Protein AF-A0A357WWG6-F1 (afdb_monomer_lite)

Structure (mmCIF, N/CA/C/O backbone):
data_AF-A0A357WWG6-F1
#
_entry.id   AF-A0A357WWG6-F1
#
loop_
_atom_site.group_PDB
_atom_site.id
_atom_site.type_symbol
_atom_site.label_atom_id
_atom_site.label_alt_id
_atom_site.label_comp_id
_atom_site.label_asym_id
_atom_site.label_entity_id
_atom_site.label_seq_id
_atom_site.pdbx_PDB_ins_code
_atom_site.Cartn_x
_atom_site.Cartn_y
_atom_site.Cartn_z
_atom_site.occupancy
_atom_site.B_iso_or_equiv
_atom_site.auth_seq_id
_atom_site.auth_comp_id
_atom_site.auth_asym_id
_atom_site.auth_atom_id
_atom_site.pdbx_PDB_model_num
ATOM 1 N N . VAL A 1 1 ? 14.335 14.097 -28.910 1.00 54.41 1 VAL A N 1
ATOM 2 C CA . VAL A 1 1 ? 13.360 13.758 -27.849 1.00 54.41 1 VAL A CA 1
ATOM 3 C C . VAL A 1 1 ? 12.267 14.809 -27.890 1.00 54.41 1 VAL A C 1
ATOM 5 O O . VAL A 1 1 ? 12.611 15.971 -28.081 1.00 54.41 1 VAL A O 1
ATOM 8 N N . LYS A 1 2 ? 10.986 14.438 -27.810 1.00 77.38 2 LYS A N 1
ATOM 9 C CA . LYS A 1 2 ? 9.912 15.438 -27.747 1.00 77.38 2 LYS A CA 1
ATOM 10 C C . LYS A 1 2 ? 9.984 16.183 -26.410 1.00 77.38 2 LYS A C 1
ATOM 12 O O . LYS A 1 2 ? 10.389 15.594 -25.405 1.00 77.38 2 LYS A O 1
ATOM 17 N N . PHE A 1 3 ? 9.615 17.463 -26.408 1.00 75.75 3 PHE A N 1
ATOM 18 C CA . PHE A 1 3 ? 9.632 18.287 -25.197 1.00 75.75 3 PHE A CA 1
ATOM 19 C C . PHE A 1 3 ? 8.771 17.668 -24.090 1.00 75.75 3 PHE A C 1
ATOM 21 O O . PHE A 1 3 ? 9.203 17.649 -22.942 1.00 75.75 3 PHE A O 1
ATOM 28 N N . GLU A 1 4 ? 7.617 17.081 -24.433 1.00 73.44 4 GLU A N 1
ATOM 29 C CA . GLU A 1 4 ? 6.728 16.470 -23.439 1.00 73.44 4 GLU A CA 1
ATOM 30 C C . GLU A 1 4 ? 7.407 15.316 -22.686 1.00 73.44 4 GLU A C 1
ATOM 32 O O . GLU A 1 4 ? 7.321 15.241 -21.462 1.00 73.44 4 GLU A O 1
ATOM 37 N N . THR A 1 5 ? 8.151 14.453 -23.388 1.00 67.31 5 THR A N 1
ATOM 38 C CA . THR A 1 5 ? 8.880 13.330 -22.776 1.00 67.31 5 THR A CA 1
ATOM 39 C C . THR A 1 5 ? 9.957 13.833 -21.817 1.00 67.31 5 THR A C 1
ATOM 41 O O . THR A 1 5 ? 10.009 13.397 -20.670 1.00 67.31 5 THR A O 1
ATOM 44 N N . PHE A 1 6 ? 10.772 14.804 -22.241 1.00 72.38 6 PHE A N 1
ATOM 45 C CA . PHE A 1 6 ? 11.821 15.374 -21.390 1.00 72.38 6 PHE A CA 1
ATOM 46 C C . PHE A 1 6 ? 11.244 16.107 -20.168 1.00 72.38 6 PHE A C 1
ATOM 48 O O . PHE A 1 6 ? 11.720 15.921 -19.047 1.00 72.38 6 PHE A O 1
ATOM 55 N N . ALA A 1 7 ? 10.191 16.904 -20.371 1.00 76.75 7 ALA A N 1
ATOM 56 C CA . ALA A 1 7 ? 9.524 17.644 -19.308 1.00 76.75 7 ALA A CA 1
ATOM 57 C C . ALA A 1 7 ? 8.866 16.704 -18.287 1.00 76.75 7 ALA A C 1
ATOM 59 O O . ALA A 1 7 ? 9.033 16.916 -17.090 1.00 76.75 7 ALA A O 1
ATOM 60 N N . SER A 1 8 ? 8.185 15.642 -18.736 1.00 73.62 8 SER A N 1
ATOM 61 C CA . SER A 1 8 ? 7.534 14.677 -17.838 1.00 73.62 8 SER A CA 1
ATOM 62 C C . SER A 1 8 ? 8.525 14.009 -16.880 1.00 73.62 8 SER A C 1
ATOM 64 O O . SER A 1 8 ? 8.271 13.957 -15.678 1.00 73.62 8 SER A O 1
ATOM 66 N N . ILE A 1 9 ? 9.695 13.599 -17.381 1.00 69.88 9 ILE A N 1
ATOM 67 C CA . ILE A 1 9 ? 10.754 12.974 -16.580 1.00 69.88 9 ILE A CA 1
ATOM 68 C C . ILE A 1 9 ? 11.338 13.979 -15.584 1.00 69.88 9 ILE A C 1
ATOM 70 O O . ILE A 1 9 ? 11.459 13.668 -14.403 1.00 69.88 9 ILE A O 1
ATOM 74 N N . ARG A 1 10 ? 11.664 15.201 -16.029 1.00 76.81 10 ARG A N 1
ATOM 75 C CA . ARG A 1 10 ? 12.239 16.242 -15.159 1.00 76.81 10 ARG A CA 1
ATOM 76 C C . ARG A 1 10 ? 11.272 16.693 -14.066 1.00 76.81 10 ARG A C 1
ATOM 78 O O . ARG A 1 10 ? 11.691 16.849 -12.926 1.00 76.81 10 ARG A O 1
ATOM 85 N N . ILE A 1 11 ? 9.994 16.877 -14.395 1.00 76.69 11 ILE A N 1
ATOM 86 C CA . ILE A 1 11 ? 8.958 17.239 -13.418 1.00 76.69 11 ILE A CA 1
ATOM 87 C C . ILE A 1 11 ? 8.784 16.105 -12.403 1.00 76.69 11 ILE A C 1
ATOM 89 O O . ILE A 1 11 ? 8.788 16.363 -11.201 1.00 76.69 11 ILE A O 1
ATOM 93 N N . LYS A 1 12 ? 8.694 14.852 -12.870 1.00 71.69 12 LYS A N 1
ATOM 94 C CA . LYS A 1 12 ? 8.558 13.678 -12.000 1.00 71.69 12 LYS A CA 1
ATOM 95 C C . LYS A 1 12 ? 9.772 13.513 -11.078 1.00 71.69 12 LYS A C 1
ATOM 97 O O . LYS A 1 12 ? 9.588 13.365 -9.875 1.00 71.69 12 LYS A O 1
ATOM 102 N N . GLY A 1 13 ? 10.988 13.632 -11.614 1.00 70.56 13 GLY A N 1
ATOM 103 C CA . GLY A 1 13 ? 12.236 13.578 -10.847 1.00 70.56 13 GLY A CA 1
ATOM 104 C C . GLY A 1 13 ? 12.302 14.642 -9.750 1.00 70.56 13 GLY A C 1
ATOM 105 O O . GLY A 1 13 ? 12.535 14.308 -8.595 1.00 70.56 13 GLY A O 1
ATOM 106 N N . SER A 1 14 ? 11.974 15.899 -10.065 1.00 78.19 14 SER A N 1
ATOM 107 C CA . SER A 1 14 ? 11.955 16.982 -9.070 1.00 78.19 14 SER A CA 1
ATOM 108 C C . SER A 1 14 ? 10.929 16.765 -7.948 1.00 78.19 14 SER A C 1
ATOM 110 O O . SER A 1 14 ? 11.189 17.126 -6.801 1.00 78.19 14 SER A O 1
ATOM 112 N N . ILE A 1 15 ? 9.763 16.179 -8.253 1.00 71.50 15 ILE A N 1
ATOM 113 C CA . ILE A 1 15 ? 8.759 15.817 -7.237 1.00 71.50 15 ILE A CA 1
ATOM 114 C C . ILE A 1 15 ? 9.298 14.700 -6.333 1.00 71.50 15 ILE A C 1
ATOM 116 O O . ILE A 1 15 ? 9.172 14.786 -5.112 1.00 71.50 15 ILE A O 1
ATOM 120 N N . ILE A 1 16 ? 9.929 13.679 -6.920 1.00 63.41 16 ILE A N 1
ATOM 121 C CA . ILE A 1 16 ? 10.542 12.566 -6.184 1.00 63.41 16 ILE A CA 1
ATOM 122 C C . ILE A 1 16 ? 11.663 13.076 -5.265 1.00 63.41 16 ILE A C 1
ATOM 124 O O . ILE A 1 16 ? 11.673 12.747 -4.080 1.00 63.41 16 ILE A O 1
ATOM 128 N N . ASP A 1 17 ? 12.554 13.937 -5.763 1.00 67.94 17 ASP A N 1
ATOM 129 C CA . ASP A 1 17 ? 13.653 14.525 -4.984 1.00 67.94 17 ASP A CA 1
ATOM 130 C C . ASP A 1 17 ? 13.152 15.371 -3.804 1.00 67.94 17 ASP A C 1
ATOM 132 O O . ASP A 1 17 ? 13.732 15.343 -2.714 1.00 67.94 17 ASP A O 1
ATOM 136 N N . TYR A 1 18 ? 12.046 16.100 -3.987 1.00 71.44 18 TYR A N 1
ATOM 137 C CA . TYR A 1 18 ? 11.400 16.833 -2.900 1.00 71.44 18 TYR A CA 1
ATOM 138 C C . TYR A 1 18 ? 10.886 15.890 -1.804 1.00 71.44 18 TYR A C 1
ATOM 140 O O . TYR A 1 18 ? 11.102 16.151 -0.620 1.00 71.44 18 TYR A O 1
ATOM 148 N N . ILE A 1 19 ? 10.263 14.770 -2.186 1.00 60.19 19 ILE A N 1
ATOM 149 C CA . ILE A 1 19 ? 9.777 13.756 -1.240 1.00 60.19 19 ILE A CA 1
ATOM 150 C C . ILE A 1 19 ? 10.951 13.056 -0.538 1.00 60.19 19 ILE A C 1
ATOM 152 O O . ILE A 1 19 ? 10.877 12.785 0.660 1.00 60.19 19 ILE A O 1
ATOM 156 N N . ARG A 1 20 ? 12.073 12.840 -1.236 1.00 63.28 20 ARG A N 1
ATOM 157 C CA . ARG A 1 20 ? 13.303 12.261 -0.671 1.00 63.28 20 ARG A CA 1
ATOM 158 C C . ARG A 1 20 ? 13.870 13.088 0.484 1.00 63.28 20 ARG A C 1
ATOM 160 O O . ARG A 1 20 ? 14.327 12.527 1.476 1.00 63.28 20 ARG A O 1
ATOM 167 N N . ASN A 1 21 ? 13.824 14.414 0.365 1.00 63.50 21 ASN A N 1
ATOM 168 C CA . ASN A 1 21 ? 14.337 15.342 1.377 1.00 63.50 21 ASN A CA 1
ATOM 169 C C . ASN A 1 21 ? 13.449 15.442 2.638 1.00 63.50 21 ASN A C 1
ATOM 171 O O . ASN A 1 21 ? 13.823 16.142 3.574 1.00 63.50 21 ASN A O 1
ATOM 175 N N . GLN A 1 22 ? 12.292 14.767 2.675 1.00 56.88 22 GLN A N 1
ATOM 176 C CA . GLN A 1 22 ? 11.331 14.782 3.792 1.00 56.88 22 GLN A CA 1
ATOM 177 C C . GLN A 1 22 ? 11.399 13.527 4.696 1.00 56.88 22 GLN A C 1
ATOM 179 O O . GLN A 1 22 ? 10.450 13.244 5.417 1.00 56.88 22 GLN A O 1
ATOM 184 N N . ASP A 1 23 ? 12.528 12.811 4.696 1.00 54.12 23 ASP A N 1
ATOM 185 C CA . ASP A 1 23 ? 12.795 11.548 5.409 1.00 54.12 23 ASP A CA 1
ATOM 186 C C . ASP A 1 23 ? 12.098 10.281 4.855 1.00 54.12 23 ASP A C 1
ATOM 188 O O . ASP A 1 23 ? 10.880 10.106 4.827 1.00 54.12 23 ASP A O 1
ATOM 192 N N . TRP A 1 24 ? 12.949 9.325 4.475 1.00 63.16 24 TRP A N 1
ATOM 193 C CA . TRP A 1 24 ? 12.663 7.950 4.051 1.00 63.16 24 TRP A CA 1
ATOM 194 C C . TRP A 1 24 ? 11.849 7.173 5.110 1.00 63.16 24 TRP A C 1
ATOM 196 O O . TRP A 1 24 ? 12.327 7.058 6.235 1.00 63.16 24 TRP A O 1
ATOM 206 N N . ILE A 1 25 ? 10.672 6.600 4.756 1.00 65.50 25 ILE A N 1
ATOM 207 C CA . ILE A 1 25 ? 9.557 6.181 5.662 1.00 65.50 25 ILE A CA 1
ATOM 208 C C . ILE A 1 25 ? 9.903 6.265 7.152 1.00 65.50 25 ILE A C 1
ATOM 210 O O . ILE A 1 25 ? 10.635 5.386 7.647 1.00 65.50 25 ILE A O 1
ATOM 214 N N . PRO A 1 26 ? 9.281 7.192 7.899 1.00 73.56 26 PRO A N 1
ATOM 215 C CA . PRO A 1 26 ? 9.419 7.244 9.343 1.00 73.56 26 PRO A CA 1
ATOM 216 C C . PRO A 1 26 ? 9.213 5.860 9.967 1.00 73.56 26 PRO A C 1
ATOM 218 O O . PRO A 1 26 ? 8.256 5.148 9.653 1.00 73.56 26 PRO A O 1
ATOM 221 N N . ARG A 1 27 ? 10.101 5.451 10.881 1.00 76.69 27 ARG A N 1
ATOM 222 C CA . ARG A 1 27 ? 9.977 4.152 11.578 1.00 76.69 27 ARG A CA 1
ATOM 223 C C . ARG A 1 27 ? 8.600 3.987 12.235 1.00 76.69 27 ARG A C 1
ATOM 225 O O . ARG A 1 27 ? 8.065 2.882 12.275 1.00 76.69 27 ARG A O 1
ATOM 232 N N 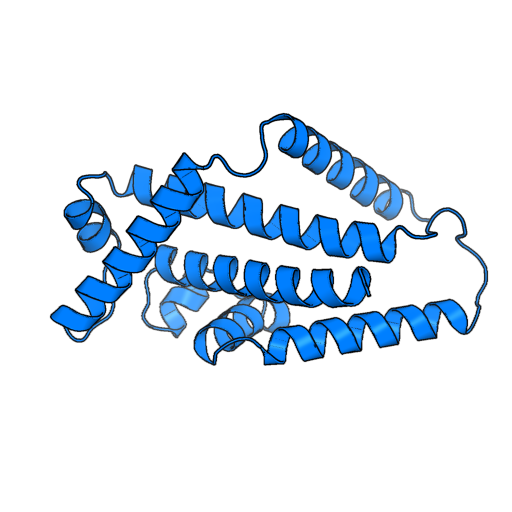. SER A 1 28 ? 8.019 5.095 12.696 1.00 83.56 28 SER A N 1
ATOM 233 C CA . SER A 1 28 ? 6.658 5.180 13.228 1.00 83.56 28 SER A CA 1
ATOM 234 C C . SER A 1 28 ? 5.587 4.788 12.207 1.00 83.56 28 SER A C 1
ATOM 236 O O . SER A 1 28 ? 4.666 4.056 12.563 1.00 83.56 28 SER A O 1
ATOM 238 N N . LEU A 1 29 ? 5.718 5.210 10.946 1.00 81.62 29 LEU A N 1
ATOM 239 C CA . LEU A 1 29 ? 4.789 4.853 9.875 1.00 81.62 29 LEU A CA 1
ATOM 240 C C . LEU A 1 29 ? 4.919 3.370 9.505 1.00 81.62 29 LEU A C 1
ATOM 242 O O . LEU A 1 29 ? 3.903 2.695 9.399 1.00 81.62 29 LEU A O 1
ATOM 246 N N . ARG A 1 30 ? 6.140 2.813 9.425 1.00 80.25 30 ARG A N 1
ATOM 247 C CA . ARG A 1 30 ? 6.322 1.360 9.197 1.00 80.25 30 ARG A CA 1
ATOM 248 C C . ARG A 1 30 ? 5.660 0.520 10.279 1.00 80.25 30 ARG A C 1
ATOM 250 O O . ARG A 1 30 ? 4.976 -0.449 9.970 1.00 80.25 30 ARG A O 1
ATOM 257 N N . LYS A 1 31 ? 5.869 0.900 11.543 1.00 87.56 31 LYS A N 1
ATOM 258 C CA . LYS A 1 31 ? 5.229 0.228 12.674 1.00 87.56 31 LYS A CA 1
ATOM 259 C C . LYS A 1 31 ? 3.708 0.309 12.547 1.00 87.56 31 LYS A C 1
ATOM 261 O O . LYS A 1 31 ? 3.051 -0.716 12.614 1.00 87.56 31 LYS A O 1
ATOM 266 N N . LYS A 1 32 ? 3.173 1.499 12.263 1.00 88.38 32 LYS A N 1
ATOM 267 C CA . LYS A 1 32 ? 1.731 1.708 12.102 1.00 88.38 32 LYS A CA 1
ATOM 268 C C . LYS A 1 32 ? 1.135 0.870 10.965 1.00 88.38 32 LYS A C 1
ATOM 270 O O . LYS A 1 32 ? 0.083 0.281 11.152 1.00 88.38 32 LYS A O 1
ATOM 275 N N . VAL A 1 33 ? 1.810 0.773 9.819 1.00 85.94 33 VAL A N 1
ATOM 276 C CA . VAL A 1 33 ? 1.378 -0.080 8.696 1.00 85.94 33 VAL A CA 1
ATOM 277 C C . VAL A 1 33 ? 1.343 -1.552 9.102 1.00 85.94 33 VAL A C 1
ATOM 279 O O . VAL A 1 33 ? 0.373 -2.238 8.797 1.00 85.94 33 VAL A O 1
ATOM 282 N N . LYS A 1 34 ? 2.364 -2.021 9.827 1.00 88.81 34 LYS A N 1
ATOM 283 C CA . LYS A 1 34 ? 2.398 -3.391 10.345 1.00 88.81 34 LYS A CA 1
ATOM 284 C C . LYS A 1 34 ? 1.261 -3.655 11.336 1.00 88.81 34 LYS A C 1
ATOM 286 O O . LYS A 1 34 ? 0.560 -4.646 11.192 1.00 88.81 34 LYS A O 1
ATOM 291 N N . ASP A 1 35 ? 1.048 -2.747 12.288 1.00 92.81 35 ASP A N 1
ATOM 292 C CA . ASP A 1 35 ? -0.025 -2.864 13.281 1.00 92.81 35 ASP A CA 1
ATOM 293 C C . ASP A 1 35 ? -1.410 -2.917 12.596 1.00 92.81 35 ASP A C 1
ATOM 295 O O . ASP A 1 35 ? -2.281 -3.687 12.999 1.00 92.81 35 ASP A O 1
ATOM 299 N N . ILE A 1 36 ? -1.600 -2.142 11.519 1.00 92.88 36 ILE A N 1
ATOM 300 C CA . ILE A 1 36 ? -2.802 -2.189 10.673 1.00 92.88 36 ILE A CA 1
ATOM 301 C C . ILE A 1 36 ? -2.947 -3.554 9.991 1.00 92.88 36 ILE A C 1
ATOM 303 O O . ILE A 1 36 ? -4.022 -4.151 10.053 1.00 92.88 36 ILE A O 1
ATOM 307 N N . GLU A 1 37 ? -1.890 -4.069 9.364 1.00 90.75 37 GLU A N 1
ATOM 308 C CA . GLU A 1 37 ? -1.920 -5.370 8.687 1.00 90.75 37 GLU A CA 1
ATOM 309 C C . GLU A 1 37 ? -2.256 -6.516 9.655 1.00 90.75 37 GLU A C 1
ATOM 311 O O . GLU A 1 37 ? -3.103 -7.362 9.346 1.00 90.75 37 GLU A O 1
ATOM 316 N N . ASP A 1 38 ? -1.636 -6.512 10.836 1.00 93.88 38 ASP A N 1
ATOM 317 C CA . ASP A 1 38 ? -1.866 -7.502 11.888 1.00 93.88 38 ASP A CA 1
ATOM 318 C C . ASP A 1 38 ? -3.321 -7.449 12.385 1.00 93.88 38 ASP A C 1
ATOM 320 O O . ASP A 1 38 ? -3.958 -8.492 12.541 1.00 93.88 38 ASP A O 1
ATOM 324 N N . ALA A 1 39 ? -3.894 -6.250 12.539 1.00 94.75 39 ALA A N 1
ATOM 325 C CA . ALA A 1 39 ? -5.296 -6.073 12.914 1.00 94.75 39 ALA A CA 1
ATOM 326 C C . ALA A 1 39 ? -6.273 -6.604 11.847 1.00 94.75 39 ALA A C 1
ATOM 328 O O . ALA A 1 39 ? -7.228 -7.305 12.191 1.00 94.75 39 ALA A O 1
ATOM 329 N N . PHE A 1 40 ? -6.018 -6.346 10.556 1.00 93.06 40 PHE A N 1
ATOM 330 C CA . PHE A 1 40 ? -6.807 -6.932 9.461 1.00 93.06 40 PHE A CA 1
ATOM 331 C C . PHE A 1 40 ? -6.794 -8.465 9.523 1.00 93.06 40 PHE A C 1
ATOM 333 O O . PHE A 1 40 ? -7.849 -9.098 9.447 1.00 93.06 40 PHE A O 1
ATOM 340 N N . ASN A 1 41 ? -5.610 -9.060 9.695 1.00 92.25 41 ASN A N 1
ATOM 341 C CA . ASN A 1 41 ? -5.446 -10.513 9.753 1.00 92.25 41 ASN A CA 1
ATOM 342 C C . ASN A 1 41 ? -6.126 -11.119 10.992 1.00 92.25 41 ASN A C 1
ATOM 344 O O . ASN A 1 41 ? -6.755 -12.173 10.893 1.00 92.25 41 ASN A O 1
ATOM 348 N N . MET A 1 42 ? -6.031 -10.456 12.149 1.00 94.25 42 MET A N 1
ATOM 349 C CA . MET A 1 42 ? -6.628 -10.937 13.395 1.00 94.25 42 MET A CA 1
ATOM 350 C C . MET A 1 42 ? -8.157 -10.956 13.315 1.00 94.25 42 MET A C 1
ATOM 352 O O . MET A 1 42 ? -8.764 -11.982 13.613 1.00 94.25 42 MET A O 1
ATOM 356 N N . ILE A 1 43 ? -8.776 -9.871 12.837 1.00 94.00 43 ILE A N 1
ATOM 357 C CA . ILE A 1 43 ? -10.237 -9.797 12.670 1.00 94.00 43 ILE A CA 1
ATOM 358 C C . ILE A 1 43 ? -10.716 -10.827 11.647 1.00 94.00 43 ILE A C 1
ATOM 360 O O . ILE A 1 43 ? -11.741 -11.474 11.864 1.00 94.00 43 ILE A O 1
ATOM 364 N N . GLN A 1 44 ? -9.974 -11.005 10.550 1.00 90.69 44 GLN A N 1
ATOM 365 C CA . GLN A 1 44 ? -10.321 -11.989 9.531 1.00 90.69 44 GLN A CA 1
ATOM 366 C C . GLN A 1 44 ? -10.292 -13.419 10.082 1.00 90.69 44 GLN A C 1
ATOM 368 O O . GLN A 1 44 ? -11.214 -14.193 9.825 1.00 90.69 44 GLN A O 1
ATOM 373 N N . SER A 1 45 ? -9.269 -13.746 10.874 1.00 93.06 45 SER A N 1
ATOM 374 C CA . SER A 1 45 ? -9.140 -15.040 11.548 1.00 93.06 45 SER A CA 1
ATOM 375 C C . SER A 1 45 ? -10.254 -15.270 12.577 1.00 93.06 45 SER A C 1
ATOM 377 O O . SER A 1 45 ? -10.847 -16.344 12.621 1.00 93.06 45 SER A O 1
ATOM 379 N N . GLU A 1 46 ? -10.592 -14.249 13.369 1.00 93.94 46 GLU A N 1
ATOM 380 C CA . GLU A 1 46 ? -11.603 -14.344 14.427 1.00 93.94 46 GLU A CA 1
ATOM 381 C C . GLU A 1 46 ? -13.034 -14.443 13.875 1.00 93.94 46 GLU A C 1
ATOM 383 O O . GLU A 1 46 ? -13.846 -15.217 14.380 1.00 93.94 46 GLU A O 1
ATOM 388 N N . LYS A 1 47 ? -13.362 -13.663 12.838 1.00 92.00 47 LYS A N 1
ATOM 389 C CA . LYS A 1 47 ? -14.733 -13.557 12.309 1.00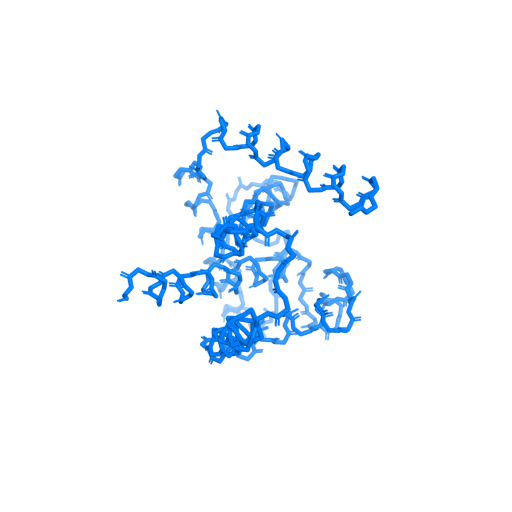 92.00 47 LYS A CA 1
ATOM 390 C C . LYS A 1 47 ? -15.016 -14.461 11.114 1.00 92.00 47 LYS A C 1
ATOM 392 O O . LYS A 1 47 ? -16.173 -14.562 10.712 1.00 92.00 47 LYS A O 1
ATOM 397 N N . GLY A 1 48 ? -13.990 -15.064 10.513 1.00 90.12 48 GLY A N 1
ATOM 398 C CA . GLY A 1 48 ? -14.127 -15.892 9.310 1.00 90.12 48 GLY A CA 1
ATOM 399 C C . GLY A 1 48 ? -14.587 -15.122 8.065 1.00 90.12 48 GLY A C 1
ATOM 400 O O . GLY A 1 48 ? -15.073 -15.732 7.117 1.00 90.12 48 GLY A O 1
ATOM 401 N N . ARG A 1 49 ? -14.463 -13.788 8.061 1.00 90.44 49 ARG A N 1
ATOM 402 C CA . ARG A 1 49 ? -14.813 -12.899 6.939 1.00 90.44 49 ARG A CA 1
ATOM 403 C C . ARG A 1 49 ? -13.836 -11.732 6.832 1.00 90.44 49 ARG A C 1
ATOM 405 O O . ARG A 1 49 ? -13.097 -11.470 7.776 1.00 90.44 49 ARG A O 1
ATOM 412 N N . ALA A 1 50 ? -13.869 -10.996 5.722 1.00 88.94 50 ALA A N 1
ATOM 413 C CA . ALA A 1 50 ? -13.074 -9.781 5.559 1.00 88.94 50 ALA A CA 1
ATOM 414 C C . ALA A 1 50 ? -13.341 -8.764 6.688 1.00 88.94 50 ALA A C 1
ATOM 416 O O . ALA A 1 50 ? -14.487 -8.566 7.112 1.00 88.94 50 ALA 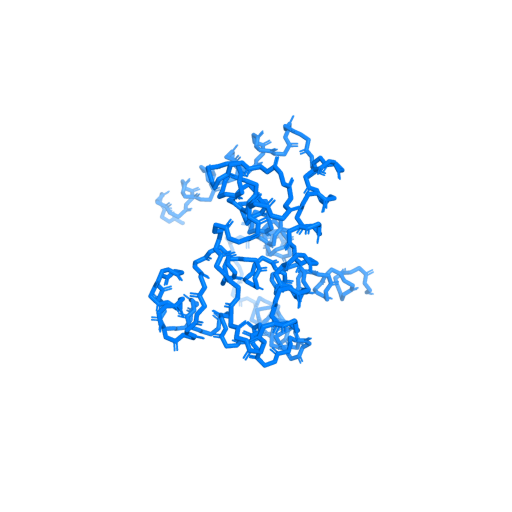A O 1
ATOM 417 N N . ALA A 1 51 ? -12.272 -8.138 7.186 1.00 92.56 51 ALA A N 1
ATOM 418 C CA . ALA A 1 51 ? -12.346 -7.089 8.198 1.00 92.56 51 ALA A CA 1
ATOM 419 C C . ALA A 1 51 ? -12.721 -5.748 7.558 1.00 92.56 51 ALA A C 1
ATOM 421 O O . ALA A 1 51 ? -12.215 -5.426 6.480 1.00 92.56 51 ALA A O 1
ATOM 422 N N . THR A 1 52 ? -13.572 -4.962 8.222 1.00 94.00 52 THR A N 1
ATOM 423 C CA . THR A 1 52 ? -13.897 -3.606 7.753 1.00 94.00 52 THR A CA 1
ATOM 424 C C . THR A 1 52 ? -12.926 -2.564 8.307 1.00 94.00 52 THR A C 1
ATOM 426 O O . THR A 1 52 ? -12.295 -2.767 9.349 1.00 94.00 52 THR A O 1
ATOM 429 N N . ASP A 1 53 ? -12.827 -1.418 7.634 1.00 93.75 53 ASP A N 1
ATOM 430 C CA . ASP A 1 53 ? -11.934 -0.332 8.049 1.00 93.75 53 ASP A CA 1
ATOM 431 C C . ASP A 1 53 ? -12.336 0.224 9.427 1.00 93.75 53 ASP A C 1
ATOM 433 O O . ASP A 1 53 ? -11.473 0.569 10.233 1.00 93.75 53 ASP A O 1
ATOM 437 N N . GLU A 1 54 ? -13.633 0.246 9.749 1.00 94.44 54 GLU A N 1
ATOM 438 C CA . GLU A 1 54 ? -14.151 0.649 11.061 1.00 94.44 54 GLU A CA 1
ATOM 439 C C . GLU A 1 54 ? -13.744 -0.327 12.167 1.00 94.44 54 GLU A C 1
ATOM 441 O O . GLU A 1 54 ? -13.427 0.095 13.280 1.00 94.44 54 GLU A O 1
ATOM 446 N N . GLU A 1 55 ? -13.751 -1.631 11.880 1.00 93.88 55 GLU A N 1
ATOM 447 C CA . GLU A 1 55 ? -13.358 -2.662 12.842 1.00 93.88 55 GLU A CA 1
ATOM 448 C C . GLU A 1 55 ? -11.868 -2.559 13.169 1.00 93.88 55 GLU A C 1
ATOM 450 O O . GLU A 1 55 ? -11.489 -2.600 14.342 1.00 93.88 55 GLU A O 1
ATOM 455 N N . VAL A 1 56 ? -11.037 -2.356 12.145 1.00 94.94 56 VAL A N 1
ATOM 456 C CA . VAL A 1 56 ? -9.589 -2.177 12.297 1.00 94.94 56 VAL A CA 1
ATOM 457 C C . VAL A 1 56 ? -9.274 -0.869 13.021 1.00 94.94 56 VAL A C 1
ATOM 459 O O . VAL A 1 56 ? -8.494 -0.864 13.974 1.00 94.94 56 VAL A O 1
ATOM 462 N N . ALA A 1 57 ? -9.917 0.234 12.631 1.00 95.06 57 ALA A N 1
ATOM 463 C CA . ALA A 1 57 ? -9.744 1.528 13.287 1.00 95.06 57 ALA A CA 1
ATOM 464 C C . ALA A 1 57 ? -10.113 1.449 14.779 1.00 95.06 57 ALA A C 1
ATOM 466 O O . ALA A 1 57 ? -9.348 1.894 15.639 1.00 95.06 57 ALA A O 1
ATOM 467 N N . LYS A 1 58 ? -11.235 0.789 15.100 1.00 95.56 58 LYS A N 1
ATOM 468 C CA . LYS A 1 58 ? -11.671 0.555 16.481 1.00 95.56 58 LYS A CA 1
ATOM 469 C C . LYS A 1 58 ? -10.684 -0.312 17.262 1.00 95.56 58 LYS A C 1
ATOM 471 O O . LYS A 1 58 ? -10.385 0.011 18.406 1.00 95.56 58 LYS A O 1
ATOM 476 N N . MET A 1 59 ? -10.172 -1.386 16.662 1.00 94.75 59 MET A N 1
ATOM 477 C CA . MET A 1 59 ? -9.192 -2.272 17.299 1.00 94.75 59 MET A CA 1
ATOM 478 C C . MET A 1 59 ? -7.900 -1.537 17.668 1.00 94.75 59 MET A C 1
ATOM 480 O O . MET A 1 59 ? -7.336 -1.770 18.735 1.00 94.75 59 MET A O 1
ATOM 484 N N . LEU A 1 60 ? -7.452 -0.624 16.808 1.00 94.00 60 LEU A N 1
ATOM 485 C CA . LEU A 1 60 ? -6.220 0.136 17.006 1.00 94.00 60 LEU A CA 1
ATOM 486 C C . LEU A 1 60 ? -6.421 1.459 17.759 1.00 94.00 60 LEU A C 1
ATOM 488 O O . LEU A 1 60 ? -5.476 2.239 17.869 1.00 94.00 60 LEU A O 1
ATOM 492 N N . ASN A 1 61 ? -7.625 1.717 18.283 1.00 94.88 61 ASN A N 1
ATOM 493 C CA . ASN A 1 61 ? -7.992 2.967 18.955 1.00 94.88 61 ASN A CA 1
ATOM 494 C C . ASN A 1 61 ? -7.640 4.221 18.131 1.00 94.88 61 ASN A C 1
ATOM 496 O O . ASN A 1 61 ? -7.111 5.198 18.663 1.00 94.88 61 ASN A O 1
ATOM 500 N N . MET A 1 62 ? -7.929 4.192 16.828 1.00 94.25 62 MET A N 1
ATOM 501 C CA . MET A 1 62 ? -7.746 5.326 15.921 1.00 94.25 62 MET A CA 1
ATOM 502 C C . MET A 1 62 ? -9.023 5.622 15.136 1.00 94.25 62 MET A C 1
ATOM 504 O O . MET A 1 62 ? -9.949 4.814 15.077 1.00 94.25 62 MET A O 1
ATOM 508 N N . SER A 1 63 ? -9.078 6.794 14.518 1.00 95.00 63 SER A N 1
ATOM 509 C CA . SER A 1 63 ? -10.156 7.135 13.589 1.00 95.00 63 SER A CA 1
ATOM 510 C C . SER A 1 63 ? -9.958 6.474 12.219 1.00 95.00 63 SER A C 1
ATOM 512 O O . SER A 1 63 ? -8.838 6.182 11.795 1.00 95.00 63 SER A O 1
ATOM 514 N N . THR A 1 64 ? -11.049 6.278 11.475 1.00 92.44 64 THR A N 1
ATOM 515 C CA . THR A 1 64 ? -10.988 5.773 10.091 1.00 92.44 64 THR A CA 1
ATOM 516 C C . THR A 1 64 ? -10.221 6.721 9.168 1.00 92.44 64 THR A C 1
ATOM 518 O O . THR A 1 64 ? -9.526 6.281 8.257 1.00 92.44 64 THR A O 1
ATOM 521 N N . THR A 1 65 ? -10.272 8.029 9.429 1.00 92.56 65 THR A N 1
ATOM 522 C CA . THR A 1 65 ? -9.492 9.031 8.694 1.00 92.56 65 THR A CA 1
ATOM 523 C C . THR A 1 65 ? -7.992 8.881 8.942 1.00 92.56 65 THR A C 1
ATOM 525 O O . THR A 1 65 ? -7.205 8.986 8.001 1.00 92.56 65 THR A O 1
ATOM 528 N N . GLU A 1 66 ? -7.574 8.589 10.175 1.00 90.75 66 GLU A N 1
ATOM 529 C CA . GLU A 1 66 ? -6.172 8.307 10.495 1.00 90.75 66 GLU A CA 1
ATOM 530 C C . GLU A 1 66 ? -5.674 7.013 9.859 1.00 90.75 66 GLU A C 1
ATOM 532 O O . GLU A 1 66 ? -4.546 6.992 9.364 1.00 90.75 66 GLU A O 1
ATOM 537 N N . LEU A 1 67 ? -6.507 5.969 9.838 1.00 92.31 67 LEU A N 1
ATOM 538 C CA . LEU A 1 67 ? -6.207 4.713 9.152 1.00 92.31 67 LEU A CA 1
ATOM 539 C C . LEU A 1 67 ? -6.003 4.950 7.652 1.00 92.31 67 LEU A C 1
ATOM 541 O O . LEU A 1 67 ? -4.956 4.595 7.110 1.00 92.31 67 LEU A O 1
ATOM 545 N N . ASN A 1 68 ? -6.950 5.631 7.002 1.00 89.75 68 ASN A N 1
ATOM 546 C CA . ASN A 1 68 ? -6.882 5.947 5.574 1.00 89.75 68 ASN A CA 1
ATOM 547 C C . ASN A 1 68 ? -5.648 6.787 5.233 1.00 89.75 68 ASN A C 1
ATOM 549 O O . ASN A 1 68 ? -4.985 6.535 4.227 1.00 89.75 68 ASN A O 1
ATOM 553 N N . ARG A 1 69 ? -5.304 7.757 6.088 1.00 89.69 69 ARG A N 1
ATOM 554 C CA . ARG A 1 69 ? -4.086 8.556 5.933 1.00 89.69 69 ARG A CA 1
ATOM 555 C C . ARG A 1 69 ? -2.832 7.691 6.038 1.00 89.69 69 ARG A C 1
ATOM 557 O O . ARG A 1 69 ? -1.982 7.774 5.161 1.00 89.69 69 ARG A O 1
ATOM 564 N N . ALA A 1 70 ? -2.727 6.846 7.065 1.00 88.19 70 ALA A N 1
ATOM 565 C CA . ALA A 1 70 ? -1.559 5.989 7.266 1.00 88.19 70 ALA A CA 1
ATOM 566 C C . ALA A 1 70 ? -1.359 5.005 6.102 1.00 88.19 70 ALA A C 1
ATOM 568 O O . ALA A 1 70 ? -0.238 4.830 5.628 1.00 88.19 70 ALA A O 1
ATOM 569 N N . VAL A 1 71 ? -2.444 4.401 5.609 1.00 87.75 71 VAL A N 1
ATOM 570 C CA . VAL A 1 71 ? -2.406 3.533 4.426 1.00 87.75 71 VAL A CA 1
ATOM 571 C C . VAL A 1 71 ? -1.993 4.338 3.192 1.00 87.75 71 VAL A C 1
ATOM 573 O O . VAL A 1 71 ? -1.074 3.933 2.487 1.00 87.75 71 VAL A O 1
ATOM 576 N N . GLY A 1 72 ? -2.605 5.503 2.960 1.00 86.56 72 GLY A N 1
ATOM 577 C CA . GLY A 1 72 ? -2.292 6.389 1.835 1.00 86.56 72 GLY A CA 1
ATOM 578 C C . GLY A 1 72 ? -0.823 6.815 1.779 1.00 86.56 72 GLY A C 1
ATOM 579 O O . GLY A 1 72 ? -0.182 6.662 0.738 1.00 86.56 72 GLY A O 1
ATOM 580 N N . GLU A 1 73 ? -0.281 7.290 2.903 1.00 84.00 73 GLU A N 1
ATOM 581 C CA . GLU A 1 73 ? 1.133 7.664 3.052 1.00 84.00 73 GLU A CA 1
ATOM 582 C C . GLU A 1 73 ? 2.060 6.484 2.742 1.00 84.00 73 GLU A C 1
ATOM 584 O O . GLU A 1 73 ? 3.066 6.640 2.047 1.00 84.00 73 GLU A O 1
ATOM 589 N N . ALA A 1 74 ? 1.696 5.287 3.207 1.00 81.12 74 ALA A N 1
ATOM 590 C CA . ALA A 1 74 ? 2.458 4.080 2.945 1.00 81.12 74 ALA A CA 1
ATOM 591 C C . ALA A 1 74 ? 2.497 3.747 1.446 1.00 81.12 74 ALA A C 1
ATOM 593 O O . ALA A 1 74 ? 3.587 3.583 0.901 1.00 81.12 74 ALA A O 1
ATOM 594 N N . ASN A 1 75 ? 1.352 3.705 0.751 1.00 81.38 75 ASN A N 1
ATOM 595 C CA . ASN A 1 75 ? 1.352 3.376 -0.684 1.00 81.38 75 ASN A CA 1
ATOM 596 C C . ASN A 1 75 ? 2.123 4.393 -1.510 1.00 81.38 75 ASN A C 1
ATOM 598 O O . ASN A 1 75 ? 2.875 3.998 -2.396 1.00 81.38 75 ASN A O 1
ATOM 602 N N . ALA A 1 76 ? 1.924 5.687 -1.231 1.00 80.69 76 ALA A N 1
ATOM 603 C CA . ALA A 1 76 ? 2.627 6.748 -1.937 1.00 80.69 76 ALA A CA 1
ATOM 604 C C . ALA A 1 76 ? 4.135 6.530 -1.816 1.00 80.69 76 ALA A C 1
ATOM 606 O O . ALA A 1 76 ? 4.847 6.554 -2.817 1.00 80.69 76 ALA A O 1
ATOM 607 N N . PHE A 1 77 ? 4.608 6.207 -0.611 1.00 78.56 77 PHE A N 1
ATOM 608 C CA . PHE A 1 77 ? 6.007 5.884 -0.418 1.00 78.56 77 PHE A CA 1
ATOM 609 C C . PHE A 1 77 ? 6.444 4.642 -1.200 1.00 78.56 77 PHE A C 1
ATOM 611 O O . PHE A 1 77 ? 7.463 4.688 -1.884 1.00 78.56 77 PHE A O 1
ATOM 618 N N . PHE A 1 78 ? 5.730 3.519 -1.086 1.00 76.69 78 PHE A N 1
ATOM 619 C CA . PHE A 1 78 ? 6.152 2.270 -1.727 1.00 76.69 78 PHE A CA 1
ATOM 620 C C . PHE A 1 78 ? 6.192 2.389 -3.248 1.00 76.69 78 PHE A C 1
ATOM 622 O O . PHE A 1 78 ? 7.144 1.907 -3.860 1.00 76.69 78 PHE A O 1
ATOM 629 N N . LEU A 1 79 ? 5.220 3.089 -3.835 1.00 79.12 79 LEU A N 1
ATOM 630 C CA . LEU A 1 79 ? 5.195 3.386 -5.260 1.00 79.12 79 LEU A CA 1
ATOM 631 C C . LEU A 1 79 ? 6.413 4.215 -5.674 1.00 79.12 79 LEU A C 1
ATOM 633 O O . LEU A 1 79 ? 7.152 3.793 -6.556 1.00 79.12 79 LEU A O 1
ATOM 637 N N . LEU A 1 80 ? 6.676 5.338 -5.000 1.00 74.62 80 LEU A N 1
ATOM 638 C CA . LEU A 1 80 ? 7.829 6.194 -5.309 1.00 74.62 80 LEU A CA 1
ATOM 639 C C . LEU A 1 80 ? 9.151 5.440 -5.153 1.00 74.62 80 LEU A C 1
ATOM 641 O O . LEU A 1 80 ? 10.041 5.544 -5.990 1.00 74.62 80 LEU A O 1
ATOM 645 N N . SER A 1 81 ? 9.261 4.634 -4.098 1.00 73.25 81 SER A N 1
ATOM 646 C CA . SER A 1 81 ? 10.444 3.828 -3.819 1.00 73.25 81 SER A CA 1
ATOM 647 C C . SER A 1 81 ? 10.681 2.764 -4.894 1.00 73.25 81 SER A C 1
ATOM 649 O O . SER A 1 81 ? 11.830 2.455 -5.213 1.00 73.25 81 SER A O 1
ATOM 651 N N . TYR A 1 82 ? 9.616 2.165 -5.425 1.00 75.56 82 TYR A N 1
ATOM 652 C CA . TYR A 1 82 ? 9.697 1.196 -6.514 1.00 75.56 82 TYR A CA 1
ATOM 653 C C . TYR A 1 82 ? 10.057 1.876 -7.840 1.00 75.56 82 TYR A C 1
ATOM 655 O O . TYR A 1 82 ? 10.979 1.433 -8.521 1.00 75.56 82 TYR A O 1
ATOM 663 N N . GLU A 1 83 ? 9.407 2.998 -8.161 1.00 74.25 83 GLU A N 1
ATOM 664 C CA . GLU A 1 83 ? 9.716 3.794 -9.351 1.00 74.25 83 GLU A CA 1
ATOM 665 C C . GLU A 1 83 ? 11.166 4.284 -9.363 1.00 74.25 83 GLU A C 1
ATOM 667 O O . GLU A 1 83 ? 11.807 4.232 -10.404 1.00 74.25 83 GLU A O 1
ATOM 672 N N . GLU A 1 84 ? 11.712 4.704 -8.220 1.00 72.00 84 GLU A N 1
ATOM 673 C CA . GLU A 1 84 ? 13.122 5.085 -8.093 1.00 72.00 84 GLU A CA 1
ATOM 674 C C . GLU A 1 84 ? 14.065 3.928 -8.444 1.00 72.00 84 GLU A C 1
ATOM 676 O O . GLU A 1 84 ? 15.0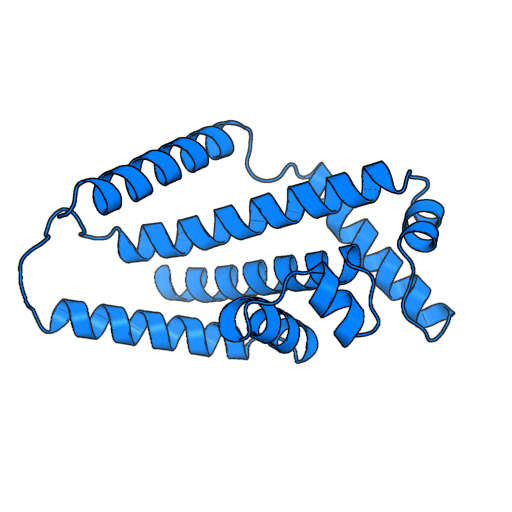63 4.136 -9.129 1.00 72.00 84 GLU A O 1
ATOM 681 N N . LEU A 1 85 ? 13.758 2.700 -8.010 1.00 71.75 85 LEU A N 1
ATOM 682 C CA . LEU A 1 85 ? 14.585 1.542 -8.352 1.00 71.75 85 LEU A CA 1
ATOM 683 C C . LEU A 1 85 ? 14.576 1.308 -9.865 1.00 71.75 85 LEU A C 1
ATOM 685 O O . LEU A 1 85 ? 15.635 1.100 -10.452 1.00 71.75 85 LEU A O 1
ATOM 689 N N . LEU A 1 86 ? 13.405 1.375 -10.497 1.00 70.50 86 LEU A N 1
ATOM 690 C CA . LEU A 1 86 ? 13.286 1.226 -11.947 1.00 70.50 86 LEU A CA 1
ATOM 691 C C . LEU A 1 86 ? 13.992 2.362 -12.690 1.00 70.50 86 LEU A C 1
ATOM 693 O O . LEU A 1 86 ? 14.691 2.112 -13.667 1.00 70.50 86 LEU A O 1
ATOM 697 N N . LEU A 1 87 ? 13.854 3.600 -12.211 1.00 68.06 87 LEU A N 1
ATOM 698 C CA . LEU A 1 87 ? 14.528 4.758 -12.782 1.00 68.06 87 LEU A CA 1
ATOM 699 C C . LEU A 1 87 ? 16.038 4.620 -12.660 1.00 68.06 87 LEU A C 1
ATOM 701 O O . LEU A 1 87 ? 16.707 4.786 -13.659 1.00 68.06 87 LEU A O 1
ATOM 705 N N . ASN A 1 88 ? 16.598 4.251 -11.512 1.00 64.06 88 ASN A N 1
AT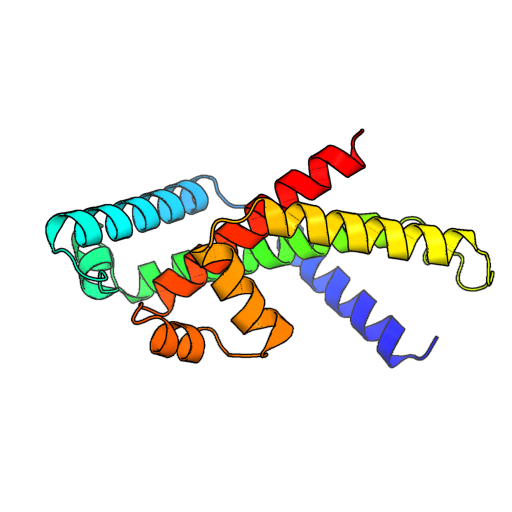OM 706 C CA . ASN A 1 88 ? 18.051 4.103 -11.374 1.00 64.06 88 ASN A CA 1
ATOM 707 C C . ASN A 1 88 ? 18.615 2.977 -12.257 1.00 64.06 88 ASN A C 1
ATOM 709 O O . ASN A 1 88 ? 19.703 3.131 -12.803 1.00 64.06 88 ASN A O 1
ATOM 713 N N . ASN A 1 89 ? 17.854 1.898 -12.459 1.00 57.78 89 ASN A N 1
ATOM 714 C CA . ASN A 1 89 ? 18.229 0.806 -13.365 1.00 57.78 89 ASN A CA 1
ATOM 715 C C . ASN A 1 89 ? 18.090 1.160 -14.849 1.00 57.78 89 ASN A C 1
ATOM 717 O O . ASN A 1 89 ? 18.845 0.662 -15.671 1.00 57.78 89 ASN A O 1
ATOM 721 N N . THR A 1 90 ? 17.163 2.051 -15.194 1.00 54.38 90 THR A N 1
ATOM 722 C CA . THR A 1 90 ? 17.025 2.596 -16.557 1.00 54.38 90 THR A CA 1
ATOM 723 C C . THR A 1 90 ? 17.908 3.831 -16.791 1.00 54.38 90 THR A C 1
ATOM 725 O O . THR A 1 90 ? 18.168 4.208 -17.928 1.00 54.38 90 THR A O 1
ATOM 728 N N . SER A 1 91 ? 18.393 4.474 -15.721 1.00 46.03 91 SER A N 1
ATOM 729 C CA . SER A 1 91 ? 19.177 5.721 -15.745 1.00 46.03 91 SER A CA 1
ATOM 730 C C . SER A 1 91 ? 20.683 5.499 -15.731 1.00 46.03 91 SER A C 1
ATOM 732 O O . SER A 1 91 ? 21.432 6.476 -15.815 1.00 46.03 91 SER A O 1
ATOM 734 N N . ILE A 1 92 ? 21.152 4.251 -15.736 1.00 44.75 92 ILE A N 1
ATOM 735 C CA . ILE A 1 92 ? 22.442 3.985 -16.362 1.00 44.75 92 ILE A CA 1
ATOM 736 C C . ILE A 1 92 ? 22.218 4.236 -17.866 1.00 44.75 92 ILE A C 1
ATOM 738 O O . ILE A 1 92 ? 21.683 3.391 -18.567 1.00 44.75 92 ILE A O 1
ATOM 742 N N . ASN A 1 93 ? 22.604 5.433 -18.335 1.00 44.88 93 ASN A N 1
ATOM 743 C CA . ASN A 1 93 ? 22.800 5.820 -19.744 1.00 44.88 93 ASN A CA 1
ATOM 744 C C . ASN A 1 93 ? 21.660 6.435 -20.592 1.00 44.88 93 ASN A C 1
ATOM 746 O O . ASN A 1 93 ? 21.706 6.348 -21.813 1.00 44.88 93 ASN A O 1
ATOM 750 N N . HIS A 1 94 ? 20.719 7.222 -20.059 1.00 46.62 94 HIS A N 1
ATOM 751 C CA . HIS A 1 94 ? 19.874 8.042 -20.964 1.00 46.62 94 HIS A CA 1
ATOM 752 C C . HIS A 1 94 ? 20.536 9.333 -21.504 1.00 46.62 94 HIS A C 1
ATOM 754 O O . HIS A 1 94 ? 19.979 9.973 -22.399 1.00 46.62 94 HIS A O 1
ATOM 760 N N . GLU A 1 95 ? 21.747 9.694 -21.055 1.00 44.22 95 GLU A N 1
ATOM 761 C CA . GLU A 1 95 ? 22.572 10.711 -21.739 1.00 44.22 95 GLU A CA 1
ATOM 762 C C . GLU A 1 95 ? 23.192 10.200 -23.055 1.00 44.22 95 GLU A C 1
ATOM 764 O O . GLU A 1 95 ? 23.607 11.008 -23.885 1.00 44.22 95 GLU A O 1
ATOM 769 N N . SER A 1 96 ? 23.160 8.888 -23.326 1.00 42.56 96 SER A N 1
ATOM 770 C CA . SER A 1 96 ? 23.568 8.295 -24.607 1.00 42.56 96 SER A CA 1
ATOM 771 C C . SER A 1 96 ? 22.367 7.909 -25.480 1.00 42.56 96 SER A C 1
ATOM 773 O O . SER A 1 96 ? 22.312 6.849 -26.100 1.00 42.56 96 SER A O 1
ATOM 775 N N . LEU A 1 97 ? 21.382 8.802 -25.602 1.00 49.25 97 LEU A N 1
ATOM 776 C CA . LEU A 1 97 ? 20.342 8.659 -26.623 1.00 49.25 97 LEU A CA 1
ATOM 777 C C . LEU A 1 97 ? 20.935 8.883 -28.022 1.00 49.25 97 LEU A C 1
ATOM 779 O O . LEU A 1 97 ? 20.943 10.010 -28.520 1.00 49.25 97 LEU A O 1
ATOM 783 N N . LYS A 1 98 ? 21.412 7.785 -28.626 1.00 45.78 98 LYS A N 1
ATOM 784 C CA . LYS A 1 98 ? 21.346 7.389 -30.050 1.00 45.78 98 LYS A CA 1
ATOM 785 C C . LYS A 1 98 ? 22.494 6.428 -30.386 1.00 45.78 98 LYS A C 1
ATOM 787 O O . LYS A 1 98 ? 23.399 6.781 -31.136 1.00 45.78 98 LYS A O 1
ATOM 792 N N . VAL A 1 99 ? 22.433 5.196 -29.903 1.00 47.53 99 VAL A N 1
ATOM 793 C CA . VAL A 1 99 ? 22.993 4.083 -30.673 1.00 47.53 99 VAL A CA 1
ATOM 794 C C . VAL A 1 99 ? 21.943 2.989 -30.660 1.00 47.53 99 VAL A C 1
ATOM 796 O O . VAL A 1 99 ? 21.508 2.552 -29.602 1.00 47.53 99 VAL A O 1
ATOM 799 N N . ASP A 1 100 ? 21.500 2.620 -31.852 1.00 52.59 100 ASP A N 1
ATOM 800 C CA . ASP A 1 100 ? 20.653 1.468 -32.146 1.00 52.59 100 ASP A CA 1
ATOM 801 C C . ASP A 1 100 ? 21.492 0.194 -31.915 1.00 52.59 100 ASP A C 1
ATOM 803 O O . ASP A 1 100 ? 21.886 -0.499 -32.850 1.00 52.59 100 ASP A O 1
ATOM 807 N N . SER A 1 101 ? 21.940 -0.015 -30.673 1.00 59.50 101 SER A N 1
ATOM 808 C CA . SER A 1 101 ? 22.808 -1.123 -30.298 1.00 59.50 101 SER A CA 1
ATOM 809 C C . SER A 1 101 ? 21.961 -2.235 -29.701 1.00 59.50 101 SER A C 1
ATOM 811 O O . SER A 1 101 ? 21.161 -2.016 -28.796 1.00 59.50 101 SER A O 1
ATOM 813 N N . THR A 1 102 ? 22.188 -3.454 -30.181 1.00 65.81 102 THR A N 1
ATOM 814 C CA . THR A 1 102 ? 21.715 -4.732 -29.624 1.00 65.81 102 THR A CA 1
ATOM 815 C C . THR A 1 102 ? 21.779 -4.795 -28.089 1.00 65.81 102 THR A C 1
ATOM 817 O O . THR A 1 102 ? 20.993 -5.486 -27.454 1.00 65.81 102 THR A O 1
ATOM 820 N N . GLU A 1 103 ? 22.696 -4.038 -27.490 1.00 64.81 103 GLU A N 1
ATOM 821 C CA . GLU A 1 103 ? 22.882 -3.857 -26.052 1.00 64.81 103 GLU A CA 1
ATOM 822 C C . GLU A 1 103 ? 21.662 -3.244 -25.336 1.00 64.81 103 GLU A C 1
ATOM 824 O O . GLU A 1 103 ? 21.287 -3.730 -24.274 1.00 64.81 103 GLU A O 1
ATOM 829 N N . TRP A 1 104 ? 20.977 -2.258 -25.929 1.00 63.84 104 TRP A N 1
ATOM 830 C CA . TRP A 1 104 ? 19.750 -1.682 -25.352 1.00 63.84 104 TRP A CA 1
ATOM 831 C C . TRP A 1 104 ? 18.582 -2.669 -25.360 1.00 63.84 104 TRP A C 1
ATOM 833 O O . TRP A 1 104 ? 17.826 -2.742 -24.395 1.00 63.84 104 TRP A O 1
ATOM 843 N N . GLN A 1 105 ? 18.433 -3.436 -26.444 1.00 69.75 105 GLN A N 1
ATOM 844 C CA . GLN A 1 105 ? 17.403 -4.476 -26.536 1.00 69.75 105 GLN A CA 1
ATOM 845 C C . GLN A 1 105 ? 17.656 -5.585 -25.510 1.00 69.75 105 GLN A C 1
ATOM 847 O O . GLN A 1 105 ? 16.725 -6.033 -24.850 1.00 69.75 105 GLN A O 1
ATOM 852 N N . LEU A 1 106 ? 18.922 -5.967 -25.326 1.00 73.06 106 LEU A N 1
ATOM 853 C CA . LEU A 1 106 ? 19.320 -6.958 -24.332 1.00 73.06 106 LEU A CA 1
ATOM 854 C C . LEU A 1 106 ? 19.022 -6.490 -22.897 1.00 73.06 106 LEU A C 1
ATOM 856 O O . LEU A 1 106 ? 18.496 -7.271 -22.111 1.00 73.06 106 LEU A O 1
ATOM 860 N N . GLN A 1 107 ? 19.306 -5.224 -22.571 1.00 70.62 107 GLN A N 1
ATOM 861 C CA . GLN A 1 107 ? 19.004 -4.643 -21.256 1.00 70.62 107 GLN A CA 1
ATOM 862 C C . GLN A 1 107 ? 17.497 -4.565 -20.977 1.00 70.62 107 GLN A C 1
ATOM 864 O O . GLN A 1 107 ? 17.062 -4.851 -19.863 1.00 70.62 107 GLN A O 1
ATOM 869 N N . ASP A 1 108 ? 16.688 -4.200 -21.975 1.00 73.12 108 ASP A N 1
ATOM 870 C CA . ASP A 1 108 ? 15.228 -4.154 -21.834 1.00 73.12 108 ASP A CA 1
ATOM 871 C C . ASP A 1 108 ? 14.630 -5.559 -21.638 1.00 73.12 108 ASP A C 1
ATOM 873 O O . ASP A 1 108 ? 13.772 -5.760 -20.775 1.00 73.12 108 ASP A O 1
ATOM 877 N N . ASP A 1 109 ? 15.119 -6.553 -22.383 1.00 79.81 109 ASP A N 1
ATOM 878 C CA . ASP A 1 109 ? 14.697 -7.949 -22.231 1.00 79.81 109 ASP A CA 1
ATOM 879 C C . ASP A 1 109 ? 15.125 -8.537 -20.878 1.00 79.81 109 ASP A C 1
ATOM 881 O O . ASP A 1 109 ? 14.356 -9.265 -20.242 1.00 79.81 109 ASP A O 1
ATOM 885 N N . GLU A 1 110 ? 16.317 -8.186 -20.390 1.00 80.00 110 GLU A N 1
ATOM 886 C CA . GLU A 1 110 ? 16.774 -8.558 -19.053 1.00 80.00 110 GLU A CA 1
ATOM 887 C C . GLU A 1 110 ? 15.901 -7.917 -17.967 1.00 80.00 110 GLU A C 1
ATOM 889 O O . GLU A 1 110 ? 15.408 -8.620 -17.084 1.00 80.00 110 GLU A O 1
ATOM 894 N N . LEU A 1 111 ? 15.606 -6.617 -18.069 1.00 77.69 111 LEU A N 1
ATOM 895 C CA . LEU A 1 111 ? 14.723 -5.923 -17.131 1.00 77.69 111 LEU A CA 1
ATOM 896 C C . LEU A 1 111 ? 13.317 -6.538 -17.103 1.00 77.69 111 LEU A C 1
ATOM 898 O O . LEU A 1 111 ? 12.760 -6.754 -16.025 1.00 77.69 111 LEU A O 1
ATOM 902 N N . LYS A 1 112 ? 12.739 -6.860 -18.266 1.00 82.69 112 LYS A N 1
ATOM 903 C CA . LYS A 1 112 ? 11.436 -7.539 -18.354 1.00 82.69 112 LYS A CA 1
ATOM 904 C C . LYS A 1 112 ? 11.457 -8.888 -17.654 1.00 82.69 112 LYS A C 1
ATOM 906 O O . LYS A 1 112 ? 10.577 -9.160 -16.840 1.00 82.69 112 LYS A O 1
ATOM 911 N N . LYS A 1 113 ? 12.479 -9.701 -17.923 1.00 85.12 113 LYS A N 1
ATOM 912 C CA . LYS A 1 113 ? 12.657 -11.004 -17.278 1.00 85.12 113 LYS A CA 1
ATOM 913 C C . LYS A 1 113 ? 12.795 -10.862 -15.763 1.00 85.12 113 LYS A C 1
ATOM 915 O O . LYS A 1 113 ? 12.241 -11.652 -15.005 1.00 85.12 113 LYS A O 1
ATOM 920 N N . MET A 1 114 ? 13.482 -9.822 -15.309 1.00 83.00 114 MET A N 1
ATOM 921 C CA . MET A 1 114 ? 13.629 -9.523 -13.890 1.00 83.00 114 MET A CA 1
ATOM 922 C C . MET A 1 114 ? 12.319 -9.117 -13.223 1.00 83.00 114 MET A C 1
ATOM 924 O O . MET A 1 114 ? 12.022 -9.565 -12.112 1.00 83.00 114 MET A O 1
ATOM 928 N N . ILE A 1 115 ? 11.505 -8.312 -13.903 1.00 84.38 115 ILE A N 1
ATOM 929 C CA . ILE A 1 115 ? 10.163 -7.969 -13.435 1.00 84.38 115 ILE A CA 1
ATOM 930 C C . ILE A 1 115 ? 9.292 -9.228 -13.370 1.00 84.38 115 ILE A C 1
ATOM 932 O O . ILE A 1 115 ? 8.646 -9.445 -12.346 1.00 84.38 115 ILE A O 1
ATOM 936 N N . GLU A 1 116 ? 9.320 -10.080 -14.395 1.00 88.00 116 GLU A N 1
ATOM 937 C CA . GLU A 1 116 ? 8.579 -11.347 -14.438 1.00 88.00 116 GLU A CA 1
ATOM 938 C C . GLU A 1 116 ? 8.934 -12.251 -13.246 1.00 88.00 116 GLU A C 1
ATOM 940 O O . GLU A 1 116 ? 8.056 -12.626 -12.466 1.00 88.00 116 GLU A O 1
ATOM 945 N N . LEU A 1 117 ? 10.228 -12.484 -13.006 1.00 87.69 117 LEU A N 1
ATOM 946 C CA . LEU A 1 117 ? 10.704 -13.260 -11.856 1.00 87.69 117 LEU A CA 1
ATOM 947 C C . LEU A 1 117 ? 10.287 -12.642 -10.512 1.00 87.69 117 LEU A C 1
ATOM 949 O O . LEU A 1 117 ? 9.998 -13.366 -9.557 1.00 87.69 117 LEU A O 1
ATOM 953 N N . SER A 1 118 ? 10.229 -11.309 -10.424 1.00 87.62 118 SER A N 1
ATOM 954 C CA . SER A 1 118 ? 9.779 -10.613 -9.214 1.00 87.62 118 SER A CA 1
ATOM 955 C C . SER A 1 118 ? 8.278 -10.790 -8.952 1.00 87.62 118 SER A C 1
ATOM 957 O O . SER A 1 118 ? 7.870 -10.905 -7.794 1.00 87.62 118 SER A O 1
ATOM 959 N N . ILE A 1 119 ? 7.462 -10.859 -10.011 1.00 89.44 119 ILE A N 1
ATOM 960 C CA . ILE A 1 119 ? 6.024 -11.148 -9.926 1.00 89.44 119 ILE A CA 1
ATOM 961 C C . ILE A 1 119 ? 5.815 -12.588 -9.457 1.00 89.44 119 ILE A C 1
ATOM 963 O O . ILE A 1 119 ? 4.896 -12.855 -8.680 1.00 89.44 119 ILE A O 1
ATOM 967 N N . ASP A 1 120 ? 6.695 -13.510 -9.851 1.00 89.12 120 ASP A N 1
ATOM 968 C CA . ASP A 1 120 ? 6.596 -14.903 -9.425 1.00 89.12 120 ASP A CA 1
ATOM 969 C C . ASP A 1 120 ? 6.812 -15.124 -7.924 1.00 89.12 120 ASP A C 1
ATOM 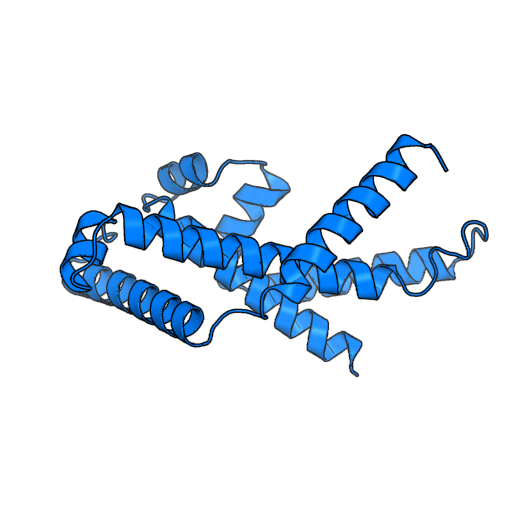971 O O . ASP A 1 120 ? 6.294 -16.093 -7.368 1.00 89.12 120 ASP A O 1
ATOM 975 N N . GLN A 1 121 ? 7.480 -14.193 -7.238 1.00 88.25 121 GLN A N 1
ATOM 976 C CA . GLN A 1 121 ? 7.632 -14.209 -5.778 1.00 88.25 121 GLN A CA 1
ATOM 977 C C . GLN A 1 121 ? 6.382 -13.732 -5.019 1.00 88.25 121 GLN A C 1
ATOM 979 O O . GLN A 1 121 ? 6.318 -13.829 -3.787 1.00 88.25 121 GLN A O 1
ATOM 984 N N . LEU A 1 122 ? 5.396 -13.172 -5.722 1.00 92.12 122 LEU A N 1
ATOM 985 C CA . LEU A 1 122 ? 4.152 -12.714 -5.117 1.00 92.12 122 LEU A CA 1
ATOM 986 C C . LEU A 1 122 ? 3.226 -13.892 -4.829 1.00 92.12 122 LEU A C 1
ATOM 988 O O . LEU A 1 122 ? 3.100 -14.824 -5.629 1.00 92.12 122 LEU A O 1
ATOM 992 N N . ASN A 1 123 ? 2.519 -13.818 -3.699 1.00 92.94 123 ASN A N 1
ATOM 993 C CA . ASN A 1 123 ? 1.422 -14.751 -3.455 1.00 92.94 123 ASN A CA 1
ATOM 994 C C . ASN A 1 123 ? 0.243 -14.466 -4.404 1.00 92.94 123 ASN A C 1
ATOM 996 O O . ASN A 1 123 ? 0.193 -13.435 -5.074 1.00 92.94 123 ASN A O 1
ATOM 1000 N N . GLU A 1 124 ? -0.720 -15.385 -4.452 1.00 91.31 124 GLU A N 1
ATOM 1001 C CA . GLU A 1 124 ? -1.862 -15.312 -5.371 1.00 91.31 124 GLU A CA 1
ATOM 1002 C C . GLU A 1 124 ? -2.654 -13.999 -5.239 1.00 91.31 124 GLU A C 1
ATOM 1004 O O . GLU A 1 124 ? -2.960 -13.352 -6.242 1.00 91.31 124 GLU A O 1
ATOM 1009 N N . ASN A 1 125 ? -2.902 -13.543 -4.007 1.00 90.62 125 ASN A N 1
ATOM 1010 C CA . ASN A 1 125 ? -3.634 -12.303 -3.743 1.00 90.62 125 ASN A CA 1
ATOM 1011 C C . ASN A 1 125 ? -2.852 -11.062 -4.201 1.00 90.62 125 ASN A C 1
ATOM 1013 O O . ASN A 1 125 ? -3.410 -10.177 -4.845 1.00 90.62 125 ASN A O 1
ATOM 1017 N N . GLU A 1 126 ? -1.557 -10.998 -3.891 1.00 93.69 126 GLU A N 1
ATOM 1018 C CA . GLU A 1 126 ? -0.655 -9.923 -4.314 1.00 93.69 126 GLU A CA 1
ATOM 1019 C C . GLU A 1 126 ? -0.564 -9.854 -5.845 1.00 93.69 126 GLU A C 1
ATOM 1021 O O . GLU A 1 126 ? -0.740 -8.781 -6.424 1.00 93.69 126 GLU A O 1
ATOM 1026 N N . ARG A 1 127 ? -0.366 -11.001 -6.510 1.00 94.50 127 ARG A N 1
ATOM 1027 C CA . ARG A 1 127 ? -0.303 -11.107 -7.975 1.00 94.50 127 ARG A CA 1
ATOM 1028 C C . ARG A 1 127 ? -1.610 -10.666 -8.630 1.00 94.50 127 ARG A C 1
ATOM 1030 O O . ARG A 1 127 ? -1.582 -9.938 -9.622 1.00 94.50 127 ARG A O 1
ATOM 1037 N N . THR A 1 128 ? -2.745 -11.068 -8.059 1.00 94.06 128 THR A N 1
ATOM 1038 C CA . THR A 1 128 ? -4.077 -10.692 -8.550 1.00 94.06 128 THR A CA 1
ATOM 1039 C C . THR A 1 128 ? -4.286 -9.185 -8.458 1.00 94.06 128 THR A C 1
ATOM 1041 O O . THR A 1 128 ? -4.655 -8.560 -9.448 1.00 94.06 128 THR A O 1
ATOM 1044 N N . VAL A 1 129 ? -3.980 -8.570 -7.310 1.00 95.06 129 VAL A N 1
ATOM 1045 C CA . VAL A 1 129 ? -4.109 -7.114 -7.129 1.00 95.06 129 VAL A CA 1
ATOM 1046 C C . VAL A 1 129 ? -3.211 -6.343 -8.100 1.00 95.06 129 VAL A C 1
ATOM 1048 O O . VAL A 1 129 ? -3.665 -5.371 -8.699 1.00 95.06 129 VAL A O 1
ATOM 1051 N N . ILE A 1 130 ? -1.963 -6.779 -8.293 1.00 93.25 130 ILE A N 1
ATOM 1052 C CA . ILE A 1 130 ? -1.039 -6.160 -9.255 1.00 93.25 130 ILE A CA 1
ATOM 1053 C C . ILE A 1 130 ? -1.565 -6.292 -10.689 1.00 93.25 130 ILE A C 1
ATOM 1055 O O . ILE A 1 130 ? -1.575 -5.303 -11.418 1.00 93.25 130 ILE A O 1
ATOM 1059 N N . SER A 1 131 ? -2.061 -7.469 -11.077 1.00 92.88 131 SER A N 1
ATOM 1060 C CA . SER A 1 131 ? -2.601 -7.706 -12.423 1.00 92.88 131 SER A CA 1
ATOM 1061 C C . SER A 1 131 ? -3.833 -6.841 -12.692 1.00 92.88 131 SER A C 1
ATOM 1063 O O . SER A 1 131 ? -3.881 -6.123 -13.685 1.00 92.88 131 SER A O 1
ATOM 1065 N N . LEU A 1 132 ? -4.797 -6.819 -11.768 1.00 93.50 132 LEU A N 1
ATOM 1066 C CA . LEU A 1 132 ? -6.000 -5.996 -11.909 1.00 93.50 132 LEU A CA 1
ATOM 1067 C C . LEU A 1 132 ? -5.676 -4.496 -11.979 1.00 93.50 132 LEU A C 1
ATOM 1069 O O . LEU A 1 132 ? -6.360 -3.748 -12.669 1.00 93.50 132 LEU A O 1
ATOM 1073 N N . TYR A 1 133 ? -4.639 -4.046 -11.271 1.00 93.12 133 TYR A N 1
ATOM 1074 C CA . TYR A 1 133 ? -4.266 -2.635 -11.249 1.00 93.12 133 TYR A CA 1
ATOM 1075 C C . TYR A 1 133 ? -3.482 -2.196 -12.492 1.00 93.12 133 TYR A C 1
ATOM 1077 O O . TYR A 1 133 ? -3.774 -1.143 -13.051 1.00 93.12 133 TYR A O 1
ATOM 1085 N N . TYR A 1 134 ? -2.474 -2.966 -12.914 1.00 89.62 134 TYR A N 1
ATOM 1086 C CA . TYR A 1 134 ? -1.557 -2.557 -13.987 1.00 89.62 134 TYR A CA 1
ATOM 1087 C C . TYR A 1 134 ? -1.918 -3.111 -15.366 1.00 89.62 134 TYR A C 1
ATOM 1089 O O . TYR A 1 134 ? -1.578 -2.479 -16.360 1.00 89.62 134 TYR A O 1
ATOM 1097 N N . TYR A 1 135 ? -2.564 -4.277 -15.437 1.00 88.12 135 TYR A N 1
ATOM 1098 C CA . TYR A 1 135 ? -2.930 -4.908 -16.707 1.00 88.12 135 TYR A CA 1
ATOM 1099 C C . TYR A 1 135 ? -4.377 -4.591 -17.098 1.00 88.12 135 TYR A C 1
ATOM 1101 O O . TYR A 1 135 ? -4.634 -4.201 -18.230 1.00 88.12 135 TYR A O 1
ATOM 1109 N N . GLU A 1 136 ? -5.308 -4.679 -16.143 1.00 90.25 136 GLU A N 1
ATOM 1110 C CA . GLU A 1 136 ? -6.730 -4.355 -16.365 1.00 90.25 136 GLU A CA 1
ATOM 1111 C C . GLU A 1 136 ? -7.072 -2.877 -16.075 1.00 90.25 136 GLU A C 1
ATOM 1113 O O . GLU A 1 136 ? -8.225 -2.467 -16.200 1.00 90.25 136 GLU A O 1
ATOM 1118 N N . GLU A 1 137 ? -6.086 -2.075 -15.652 1.00 90.44 137 GLU A N 1
ATOM 1119 C CA . GLU A 1 137 ? -6.213 -0.638 -15.344 1.00 90.44 137 GLU A CA 1
ATOM 1120 C C . GLU A 1 137 ? -7.353 -0.285 -14.359 1.00 90.44 137 GLU A C 1
ATOM 1122 O O . GLU A 1 137 ? -7.910 0.822 -14.373 1.00 90.44 137 GLU A O 1
ATOM 1127 N N . LEU A 1 138 ? -7.713 -1.211 -13.462 1.00 92.81 138 LEU A N 1
ATOM 1128 C CA . LEU A 1 138 ? -8.773 -0.993 -12.480 1.00 92.81 138 LEU A CA 1
ATOM 1129 C C . LEU A 1 138 ? -8.306 -0.094 -11.334 1.00 92.81 138 LEU A C 1
ATOM 1131 O O . LEU A 1 138 ? -7.184 -0.181 -10.831 1.00 92.81 138 LEU A O 1
ATOM 1135 N N . LYS A 1 139 ? -9.216 0.745 -10.827 1.00 92.62 139 LYS A N 1
ATOM 1136 C CA . LYS A 1 139 ? -8.937 1.557 -9.635 1.00 92.62 139 LYS A CA 1
ATOM 1137 C C . LYS A 1 139 ? -9.005 0.679 -8.388 1.00 92.62 139 LYS A C 1
ATOM 1139 O O . LYS A 1 139 ? -9.818 -0.237 -8.311 1.00 92.62 139 LYS A O 1
ATOM 1144 N N . LEU A 1 140 ? -8.250 1.031 -7.344 1.00 90.31 140 LEU A N 1
ATOM 1145 C CA . LEU A 1 140 ? -8.219 0.273 -6.079 1.00 90.31 140 LEU A CA 1
ATOM 1146 C C . LEU A 1 140 ? -9.611 0.046 -5.460 1.00 90.31 140 LEU A C 1
ATOM 1148 O O . LEU A 1 140 ? -9.853 -0.999 -4.868 1.00 90.31 140 LEU A O 1
ATOM 1152 N N . LYS A 1 141 ? -10.538 0.999 -5.623 1.00 92.88 141 LYS A N 1
ATOM 1153 C CA . LYS A 1 141 ? -11.938 0.868 -5.180 1.00 92.88 141 LYS A CA 1
ATOM 1154 C C . LYS A 1 141 ? -12.725 -0.210 -5.946 1.00 92.88 141 LYS A C 1
ATOM 1156 O O . LYS A 1 141 ? -13.596 -0.865 -5.380 1.00 92.88 141 LYS A O 1
ATOM 1161 N N . ASP A 1 142 ? -12.417 -0.386 -7.227 1.00 93.44 142 ASP A N 1
ATOM 1162 C CA . ASP A 1 142 ? -13.105 -1.325 -8.107 1.00 93.44 142 ASP A CA 1
ATOM 1163 C C . ASP A 1 142 ? -12.543 -2.728 -7.836 1.00 93.44 142 ASP A C 1
ATOM 1165 O O . ASP A 1 142 ? -13.302 -3.670 -7.639 1.00 93.44 142 ASP A O 1
ATOM 1169 N N . ILE A 1 143 ? -11.221 -2.834 -7.649 1.00 94.19 143 ILE A N 1
ATOM 1170 C CA . ILE A 1 143 ? -10.540 -4.058 -7.195 1.00 94.19 143 ILE A CA 1
ATOM 1171 C C . ILE A 1 143 ? -11.068 -4.520 -5.830 1.00 94.19 143 ILE A C 1
ATOM 1173 O O . ILE A 1 143 ? -11.319 -5.706 -5.635 1.00 94.19 143 ILE A O 1
ATOM 1177 N N . ALA A 1 144 ? -11.272 -3.590 -4.894 1.00 93.69 144 ALA A N 1
ATOM 1178 C CA . ALA A 1 144 ? -11.855 -3.874 -3.582 1.00 93.69 144 ALA A CA 1
ATOM 1179 C C . ALA A 1 144 ? -13.243 -4.514 -3.697 1.00 93.69 144 ALA A C 1
ATOM 1181 O O . ALA A 1 144 ? -13.526 -5.505 -3.029 1.00 93.69 144 ALA A O 1
ATOM 1182 N N . SER A 1 145 ? -14.060 -4.008 -4.621 1.00 92.94 145 SER A N 1
ATOM 1183 C CA . SER A 1 145 ? -15.387 -4.560 -4.899 1.00 92.94 145 SER A CA 1
ATOM 1184 C C . SER A 1 145 ? -15.314 -5.950 -5.545 1.00 92.94 145 SER A C 1
ATOM 1186 O O . SER A 1 145 ? -16.109 -6.819 -5.209 1.00 92.94 145 SER A O 1
ATOM 1188 N N . VAL A 1 146 ? -14.354 -6.176 -6.449 1.00 92.69 146 VAL A N 1
ATOM 1189 C CA . VAL A 1 146 ? -14.152 -7.471 -7.127 1.00 92.69 146 VAL A CA 1
ATOM 1190 C C . VAL A 1 146 ? -13.680 -8.558 -6.159 1.00 92.69 146 VAL A C 1
ATOM 1192 O O . VAL A 1 146 ? -14.102 -9.704 -6.276 1.00 92.69 146 VAL A O 1
ATOM 1195 N N . LEU A 1 147 ? -12.808 -8.207 -5.211 1.00 90.88 147 LEU A N 1
ATOM 1196 C CA . LEU A 1 147 ? -12.198 -9.157 -4.277 1.00 90.88 147 LEU A CA 1
ATOM 1197 C C . LEU A 1 147 ? -12.936 -9.271 -2.933 1.00 90.88 147 LEU A C 1
ATOM 1199 O O . LEU A 1 147 ? -12.456 -9.986 -2.059 1.00 90.88 147 LEU A O 1
ATOM 1203 N N . ASP A 1 148 ? -14.071 -8.584 -2.763 1.00 91.19 148 ASP A N 1
ATOM 1204 C CA . ASP A 1 148 ? -14.846 -8.512 -1.511 1.00 91.19 148 ASP A CA 1
ATOM 1205 C C . ASP A 1 148 ? -13.985 -8.111 -0.293 1.00 91.19 148 ASP A C 1
ATOM 1207 O O . ASP A 1 148 ? -14.015 -8.704 0.788 1.00 91.19 148 ASP A O 1
ATOM 1211 N N . LEU A 1 149 ? -13.149 -7.089 -0.494 1.00 92.81 149 LEU A N 1
ATOM 1212 C CA . LEU A 1 149 ? -12.244 -6.528 0.509 1.00 92.81 149 LEU A CA 1
ATOM 1213 C C . LEU A 1 149 ? -12.444 -5.016 0.608 1.00 92.81 149 LEU A C 1
ATOM 1215 O O . LEU A 1 149 ? -12.984 -4.378 -0.291 1.00 92.81 149 LEU A O 1
ATOM 1219 N N . THR A 1 150 ? -11.966 -4.398 1.688 1.00 92.88 150 THR A N 1
ATOM 1220 C CA . THR A 1 150 ? -11.967 -2.932 1.767 1.00 92.88 150 THR A CA 1
ATOM 1221 C C . THR A 1 150 ? -10.896 -2.326 0.864 1.00 92.88 150 THR A C 1
ATOM 1223 O O . THR A 1 150 ? -9.856 -2.933 0.589 1.00 92.88 150 THR A O 1
ATOM 1226 N N . GLN A 1 151 ? -11.111 -1.080 0.436 1.00 92.31 151 GLN A N 1
ATOM 1227 C CA . GLN A 1 151 ? -10.116 -0.345 -0.345 1.00 92.31 151 GLN A CA 1
ATOM 1228 C C . GLN A 1 151 ? -8.786 -0.230 0.410 1.00 92.31 151 GLN A C 1
ATOM 1230 O O . GLN A 1 151 ? -7.729 -0.424 -0.190 1.00 92.31 151 GLN A O 1
ATOM 1235 N N . SER A 1 152 ? -8.822 0.029 1.720 1.00 90.62 152 SER A N 1
ATOM 1236 C CA . SER A 1 152 ? -7.618 0.103 2.554 1.00 90.62 152 SER A CA 1
ATOM 1237 C C . SER A 1 152 ? -6.845 -1.214 2.558 1.00 90.62 152 SER A C 1
ATOM 1239 O O . SER A 1 152 ? -5.613 -1.201 2.487 1.00 90.62 152 SER A O 1
ATOM 1241 N N . ARG A 1 153 ? -7.551 -2.353 2.573 1.00 91.44 153 ARG A N 1
ATOM 1242 C CA . ARG A 1 153 ? -6.935 -3.679 2.499 1.00 91.44 153 ARG A CA 1
ATOM 1243 C C . ARG A 1 153 ? -6.284 -3.941 1.144 1.00 91.44 153 ARG A C 1
ATOM 1245 O O . ARG A 1 153 ? -5.130 -4.361 1.115 1.00 91.44 153 ARG A O 1
ATOM 1252 N N . ILE A 1 154 ? -6.971 -3.656 0.036 1.00 94.38 154 ILE A N 1
ATOM 1253 C CA . ILE A 1 154 ? -6.384 -3.784 -1.312 1.00 94.38 154 ILE A CA 1
ATOM 1254 C C . ILE A 1 154 ? -5.149 -2.908 -1.455 1.00 94.38 154 ILE A C 1
ATOM 1256 O O . ILE A 1 154 ? -4.125 -3.345 -1.977 1.00 94.38 154 ILE A O 1
ATOM 1260 N N . SER A 1 155 ? -5.231 -1.686 -0.945 1.00 90.88 155 SER A N 1
ATOM 1261 C CA . SER A 1 155 ? -4.126 -0.750 -0.989 1.00 90.88 155 SER A CA 1
ATOM 1262 C C . SER A 1 155 ? -2.889 -1.290 -0.267 1.00 90.88 155 SER A C 1
ATOM 1264 O O . SER A 1 155 ? -1.795 -1.264 -0.819 1.00 90.88 155 SER A O 1
ATOM 1266 N N . GLN A 1 156 ? -3.059 -1.875 0.922 1.00 88.50 156 GLN A N 1
ATOM 1267 C CA . GLN A 1 156 ? -1.959 -2.527 1.641 1.00 88.50 156 GLN A CA 1
ATOM 1268 C C . GLN A 1 156 ? -1.366 -3.712 0.874 1.00 88.50 156 GLN A C 1
ATOM 1270 O O . GLN A 1 156 ? -0.146 -3.860 0.837 1.00 88.50 156 GLN A O 1
ATOM 1275 N N . ILE A 1 157 ? -2.209 -4.550 0.262 1.00 92.00 157 ILE A N 1
ATOM 1276 C CA . ILE A 1 157 ? -1.749 -5.689 -0.544 1.00 92.00 157 ILE A CA 1
ATOM 1277 C C . ILE A 1 157 ? -0.904 -5.189 -1.723 1.00 92.00 157 ILE A C 1
ATOM 1279 O O . ILE A 1 157 ? 0.184 -5.712 -1.957 1.00 92.00 157 ILE A O 1
ATOM 1283 N N . HIS A 1 158 ? -1.359 -4.138 -2.410 1.00 92.06 158 HIS A N 1
ATOM 1284 C CA . HIS A 1 158 ? -0.626 -3.490 -3.501 1.00 92.06 158 HIS A CA 1
ATOM 1285 C C . HIS A 1 158 ? 0.733 -2.948 -3.036 1.00 92.06 158 HIS A C 1
ATOM 1287 O O . HIS A 1 158 ? 1.770 -3.307 -3.592 1.00 92.06 158 HIS A O 1
ATOM 1293 N N . ALA A 1 159 ? 0.749 -2.173 -1.950 1.00 86.62 159 ALA A N 1
ATOM 1294 C CA . ALA A 1 159 ? 1.965 -1.654 -1.328 1.00 86.62 159 ALA A CA 1
ATOM 1295 C C . ALA A 1 159 ? 2.975 -2.758 -0.965 1.00 86.62 159 ALA A C 1
ATOM 1297 O O . ALA A 1 159 ? 4.171 -2.647 -1.251 1.00 86.62 159 ALA A O 1
ATOM 1298 N N . LYS A 1 160 ? 2.495 -3.842 -0.349 1.00 87.31 160 LYS A N 1
ATOM 1299 C CA . LYS A 1 160 ? 3.315 -4.990 0.047 1.00 87.31 160 LYS A CA 1
ATOM 1300 C C . LYS A 1 160 ? 3.895 -5.720 -1.161 1.00 87.31 160 LYS A C 1
ATOM 1302 O O . LYS A 1 160 ? 5.074 -6.078 -1.140 1.00 87.31 160 LYS A O 1
ATOM 1307 N N . ALA A 1 161 ? 3.098 -5.904 -2.212 1.00 91.12 161 ALA A N 1
ATOM 1308 C CA . ALA A 1 161 ? 3.543 -6.510 -3.459 1.00 91.12 161 ALA A CA 1
ATOM 1309 C C . ALA A 1 161 ? 4.675 -5.692 -4.102 1.00 91.12 161 ALA A C 1
ATOM 1311 O O . ALA A 1 161 ? 5.741 -6.239 -4.381 1.00 91.12 161 ALA A O 1
ATOM 1312 N N . LEU A 1 162 ? 4.509 -4.368 -4.216 1.00 88.19 162 LEU A N 1
ATOM 1313 C CA . LEU A 1 162 ? 5.556 -3.480 -4.736 1.00 88.19 162 LEU A CA 1
ATOM 1314 C C . LEU A 1 162 ? 6.841 -3.535 -3.903 1.00 88.19 162 LEU A C 1
ATOM 1316 O O . LEU A 1 162 ? 7.941 -3.550 -4.455 1.00 88.19 162 LEU A O 1
ATOM 1320 N N . MET A 1 163 ? 6.731 -3.607 -2.573 1.00 84.38 163 MET A N 1
ATOM 1321 C CA . MET A 1 163 ? 7.899 -3.722 -1.698 1.00 84.38 163 MET A CA 1
ATOM 1322 C C . MET A 1 163 ? 8.651 -5.047 -1.902 1.00 84.38 163 MET A C 1
ATOM 1324 O O . MET A 1 163 ? 9.884 -5.048 -1.920 1.00 84.38 163 MET A O 1
ATOM 1328 N N . LYS A 1 164 ? 7.934 -6.164 -2.079 1.00 87.62 164 LYS A N 1
ATOM 1329 C CA . LYS A 1 164 ? 8.538 -7.469 -2.389 1.00 87.62 164 LYS A CA 1
ATOM 1330 C C . LYS A 1 164 ? 9.233 -7.459 -3.744 1.00 87.62 164 LYS A C 1
ATOM 1332 O O . LYS A 1 164 ? 10.404 -7.827 -3.816 1.00 87.62 164 LYS A O 1
ATOM 1337 N N . MET A 1 165 ? 8.547 -6.973 -4.779 1.00 88.88 165 MET A N 1
ATOM 1338 C CA . MET A 1 165 ? 9.116 -6.844 -6.123 1.00 88.88 165 MET A CA 1
ATOM 1339 C C . MET A 1 165 ? 10.373 -5.972 -6.096 1.00 88.88 165 MET A C 1
ATOM 1341 O O . MET A 1 165 ? 11.409 -6.366 -6.624 1.00 88.88 165 MET A O 1
ATOM 1345 N N . LYS A 1 166 ? 10.332 -4.834 -5.387 1.00 83.81 166 LYS A N 1
ATOM 1346 C CA . LYS A 1 166 ? 11.506 -3.980 -5.172 1.00 83.81 166 LYS A CA 1
ATOM 1347 C C . LYS A 1 166 ? 12.657 -4.747 -4.524 1.00 83.81 166 LYS A C 1
ATOM 1349 O O . LYS A 1 166 ? 13.789 -4.635 -4.978 1.00 83.81 166 LYS A O 1
ATOM 1354 N N . SER A 1 167 ? 12.391 -5.471 -3.437 1.00 83.88 167 SER A N 1
ATOM 1355 C CA . SER A 1 167 ? 13.430 -6.198 -2.702 1.00 83.88 167 SER A CA 1
ATOM 1356 C C . SER A 1 167 ? 14.112 -7.251 -3.572 1.00 83.88 167 SER A C 1
ATOM 1358 O O . SER A 1 167 ? 15.323 -7.420 -3.465 1.00 83.88 167 SER A O 1
ATOM 1360 N N . PHE A 1 168 ? 13.344 -7.931 -4.425 1.00 84.19 168 PHE A N 1
ATOM 1361 C CA . PHE A 1 168 ? 13.862 -8.921 -5.362 1.00 84.19 168 PHE A CA 1
ATOM 1362 C C . PHE A 1 168 ? 14.736 -8.271 -6.437 1.00 84.19 168 PHE A C 1
ATOM 1364 O O . PHE A 1 168 ? 15.885 -8.665 -6.618 1.00 84.19 168 PHE A O 1
ATOM 1371 N N . LEU A 1 169 ? 14.226 -7.217 -7.083 1.00 82.56 169 LEU A N 1
ATOM 1372 C CA . LEU A 1 169 ? 14.978 -6.480 -8.099 1.00 82.56 169 LEU A CA 1
ATOM 1373 C C . LEU A 1 169 ? 16.255 -5.864 -7.523 1.00 82.56 169 LEU A C 1
ATOM 1375 O O . LEU A 1 169 ? 17.284 -5.868 -8.179 1.00 82.56 169 LEU A O 1
ATOM 1379 N N . LYS A 1 170 ? 16.213 -5.366 -6.282 1.00 77.38 170 LYS A N 1
ATOM 1380 C CA . LYS A 1 170 ? 17.386 -4.788 -5.625 1.00 77.38 170 LYS A CA 1
ATOM 1381 C C . LYS A 1 170 ? 18.513 -5.811 -5.453 1.00 77.38 170 LYS A C 1
ATOM 1383 O O . LYS A 1 170 ? 19.652 -5.463 -5.721 1.00 77.38 170 LYS A O 1
ATOM 1388 N N . HIS A 1 171 ? 18.199 -7.031 -5.011 1.00 72.12 171 HIS A N 1
ATOM 1389 C CA . HIS A 1 171 ? 19.209 -8.084 -4.837 1.00 72.12 171 HIS A CA 1
ATOM 1390 C C . HIS A 1 171 ? 19.925 -8.389 -6.152 1.00 72.12 171 HIS A C 1
ATOM 1392 O O . HIS A 1 171 ? 21.141 -8.425 -6.190 1.00 72.12 171 HIS A O 1
ATOM 1398 N N . TYR A 1 172 ? 19.164 -8.517 -7.235 1.00 67.06 172 TYR A N 1
ATOM 1399 C CA . TYR A 1 172 ? 19.724 -8.868 -8.536 1.00 67.06 172 TYR A CA 1
ATOM 1400 C C . TYR A 1 172 ? 20.550 -7.749 -9.182 1.00 67.06 172 TYR A C 1
ATOM 1402 O O . TYR A 1 172 ? 21.396 -8.014 -10.016 1.00 67.06 172 TYR A O 1
ATOM 1410 N N . VAL A 1 173 ? 20.280 -6.492 -8.831 1.00 63.25 173 VAL A N 1
ATOM 1411 C CA . VAL A 1 173 ? 21.017 -5.328 -9.353 1.00 63.25 173 VAL A CA 1
ATOM 1412 C C . VAL A 1 173 ? 22.321 -5.087 -8.586 1.00 63.25 173 VAL A C 1
ATOM 1414 O O . VAL A 1 173 ? 23.220 -4.421 -9.093 1.00 63.25 173 VAL A O 1
ATOM 1417 N N . GLU A 1 174 ? 22.410 -5.567 -7.344 1.00 56.66 174 GLU A N 1
ATOM 1418 C CA . GLU A 1 174 ? 23.612 -5.451 -6.509 1.00 56.66 174 GLU A CA 1
ATOM 1419 C C . GLU A 1 174 ? 24.593 -6.632 -6.689 1.00 56.66 174 GLU A C 1
ATOM 1421 O O . GLU A 1 174 ? 25.745 -6.495 -6.271 1.00 56.66 174 GLU A O 1
ATOM 1426 N N . ASP A 1 175 ? 24.157 -7.737 -7.311 1.00 42.56 175 ASP A N 1
ATOM 1427 C CA . ASP A 1 175 ? 24.964 -8.917 -7.684 1.00 42.56 175 ASP A CA 1
ATOM 1428 C C . ASP A 1 175 ? 25.556 -8.796 -9.105 1.00 42.56 175 ASP A C 1
ATOM 1430 O O . ASP A 1 175 ? 26.711 -9.251 -9.302 1.00 42.56 175 ASP A O 1
#

pLDDT: mean 80.81, std 14.05, range [42.56, 95.56]

Radius of gyration: 18.63 Å; chains: 1; bounding box: 40×34×51 Å

Sequence (175 aa):
VKFETFASIRIKGSIIDYIRNQDWIPRSLRKKVKDIEDAFNMIQSEKGRAATDEEVAKMLNMSTTELNRAVGEANAFFLLSYEELLLNNTSINHESLKVDSTEWQLQDDELKKMIELSIDQLNENERTVISLYYYEELKLKDIASVLDLTQSRISQIHAKALMKMKSFLKHYVED

Foldseek 3Di:
DDPVVVVVVVVLVVVLVVVVVVDQPDPVLVVVLVLLVVLQVVCCVVVVAGDDLVSSCVVVVHDSVVLVVSLVVLLVNLVSLLVVLVCVLVPPDPVPPDDPDPVVVVSVVVVVVLLVVLLVPADPLLNLLCCCCPVVVDDLCVVCVVVVYDSSVSSSSPSVSSNSSSVSSVVVVVD

Secondary structure (DSSP, 8-state):
--HHHHHHHHHHHHHHHHHHTT-SS-HHHHHHHHHHHHHHHHHHHHHSSPPPHHHHHHHTT--HHHHHHHHHHHHHHHHHHHHHHHHHHH-SSGGG-----HHHHHHHHHHHHHHHHHHHTS-HHHHHHHHHHHTS---HHHHHHHTTS-HHHHHHHHHHHHHHHHHHHHHHHH-